Protein AF-F4X8A2-F1 (afdb_monomer_lite)

Radius of gyration: 19.3 Å; chains: 1; bounding box: 40×14×58 Å

Sequence (85 aa):
MAGAVWAEDEIGRKWDRCFTDAILKFGGGVILGGVFSLFFFKRKKWPIIAGGSFGLGMAYSNCEEDINASIRQQKSRICKTEENK

Structure (mmCIF, N/CA/C/O backbone):
data_AF-F4X8A2-F1
#
_entry.id   AF-F4X8A2-F1
#
loop_
_atom_site.group_PDB
_atom_site.id
_atom_site.type_symbol
_atom_site.label_atom_id
_atom_site.label_alt_id
_atom_site.label_comp_id
_atom_site.label_asym_id
_atom_site.label_entity_id
_atom_site.label_seq_id
_atom_site.pdbx_PDB_ins_code
_atom_site.Cartn_x
_atom_site.Cartn_y
_atom_site.Cartn_z
_atom_site.occupancy
_atom_site.B_iso_or_equiv
_atom_site.auth_seq_id
_atom_site.auth_comp_id
_atom_site.auth_asym_id
_atom_site.auth_atom_id
_atom_site.pdbx_PDB_model_num
ATOM 1 N N . MET A 1 1 ? 2.261 4.240 -36.225 1.00 36.78 1 MET A N 1
ATOM 2 C CA . MET A 1 1 ? 3.020 5.365 -35.644 1.00 36.78 1 MET A CA 1
ATOM 3 C C . MET A 1 1 ? 3.362 4.981 -34.215 1.00 36.78 1 MET A C 1
ATOM 5 O O . MET A 1 1 ? 2.487 5.035 -33.363 1.00 36.78 1 MET A O 1
ATOM 9 N N . ALA A 1 2 ? 4.570 4.470 -33.971 1.00 42.81 2 ALA A N 1
ATOM 10 C CA . ALA A 1 2 ? 5.045 4.251 -32.609 1.00 42.81 2 ALA A CA 1
ATOM 11 C C . ALA A 1 2 ? 5.397 5.634 -32.049 1.00 42.81 2 ALA A C 1
ATOM 13 O O . ALA A 1 2 ? 6.427 6.199 -32.412 1.00 42.81 2 ALA A O 1
ATOM 14 N N . GLY A 1 3 ? 4.479 6.231 -31.285 1.00 46.44 3 GLY A N 1
ATOM 15 C CA . GLY A 1 3 ? 4.783 7.445 -30.531 1.00 46.44 3 GLY A CA 1
ATOM 16 C C . GLY A 1 3 ? 5.985 7.168 -29.634 1.00 46.44 3 GLY A C 1
ATOM 17 O O . GLY A 1 3 ? 6.113 6.058 -29.119 1.00 46.44 3 GLY A O 1
ATOM 18 N N . ALA A 1 4 ? 6.889 8.135 -29.506 1.00 52.41 4 ALA A N 1
ATOM 19 C CA . ALA A 1 4 ? 8.032 8.026 -28.612 1.00 52.41 4 ALA A CA 1
ATOM 20 C C . ALA A 1 4 ? 7.530 7.666 -27.203 1.00 52.41 4 ALA A C 1
ATOM 22 O O . ALA A 1 4 ? 6.914 8.489 -26.531 1.00 52.41 4 ALA A O 1
ATOM 23 N N . VAL A 1 5 ? 7.737 6.416 -26.782 1.00 58.16 5 VAL A N 1
ATOM 24 C CA . VAL A 1 5 ? 7.554 6.012 -25.388 1.00 58.16 5 VAL A CA 1
ATOM 25 C C . VAL A 1 5 ? 8.789 6.521 -24.667 1.00 58.16 5 VAL A C 1
ATOM 27 O O . VAL A 1 5 ? 9.870 5.944 -24.762 1.00 58.16 5 VAL A O 1
ATOM 30 N N . TRP A 1 6 ? 8.643 7.671 -24.022 1.00 62.19 6 TRP A N 1
ATOM 31 C CA . TRP A 1 6 ? 9.667 8.225 -23.152 1.00 62.19 6 TRP A CA 1
ATOM 32 C C . TRP A 1 6 ? 9.832 7.292 -21.948 1.00 62.19 6 TRP A C 1
ATOM 34 O O . TRP A 1 6 ? 8.849 6.725 -21.469 1.00 62.19 6 TRP A O 1
ATOM 44 N N . ALA A 1 7 ? 11.060 7.120 -21.452 1.00 63.94 7 ALA A N 1
ATOM 45 C CA . ALA A 1 7 ? 11.339 6.246 -20.305 1.00 63.94 7 ALA A CA 1
ATOM 46 C C . ALA A 1 7 ? 10.449 6.573 -19.082 1.00 63.94 7 ALA A C 1
ATOM 48 O O . ALA A 1 7 ? 10.035 5.677 -18.351 1.00 63.94 7 ALA A O 1
ATOM 49 N N . GLU A 1 8 ? 10.083 7.847 -18.936 1.00 64.50 8 GLU A N 1
ATOM 50 C CA . GLU A 1 8 ? 9.155 8.404 -17.945 1.00 64.50 8 GLU A CA 1
ATOM 51 C C . GLU A 1 8 ? 7.773 7.714 -17.964 1.00 64.50 8 GLU A C 1
ATOM 53 O O . GLU A 1 8 ? 7.202 7.418 -16.917 1.00 64.50 8 GLU A O 1
ATOM 58 N N . ASP A 1 9 ? 7.245 7.413 -19.155 1.00 67.38 9 ASP A N 1
ATOM 59 C CA . ASP A 1 9 ? 5.898 6.864 -19.370 1.00 67.38 9 ASP A CA 1
ATOM 60 C C . ASP A 1 9 ? 5.830 5.372 -18.994 1.00 67.38 9 ASP A C 1
ATOM 62 O O . ASP A 1 9 ? 4.836 4.868 -18.464 1.00 67.38 9 ASP A O 1
ATOM 66 N N . GLU A 1 10 ? 6.938 4.654 -19.204 1.00 65.62 10 GLU A N 1
ATOM 67 C CA . GLU A 1 10 ? 7.094 3.261 -18.782 1.00 65.62 10 GLU A CA 1
ATOM 68 C C . GLU A 1 10 ? 7.261 3.137 -17.259 1.00 65.62 10 GLU A C 1
ATOM 70 O O . GLU A 1 10 ? 6.737 2.204 -16.644 1.00 65.62 10 GLU A O 1
ATOM 75 N N .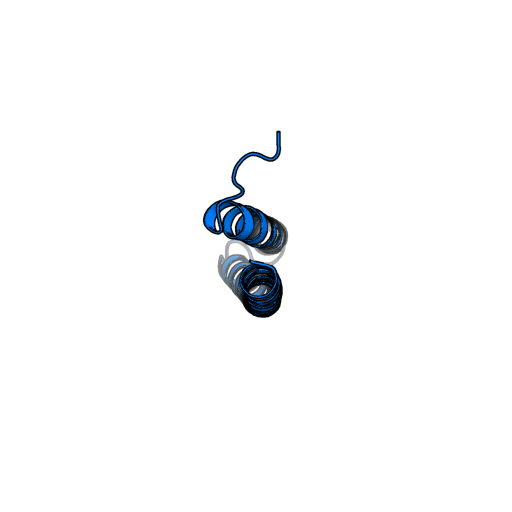 ILE A 1 11 ? 7.958 4.099 -16.645 1.00 67.75 11 ILE A N 1
ATOM 76 C CA . ILE A 1 11 ? 8.121 4.200 -15.190 1.00 67.75 11 ILE A CA 1
ATOM 77 C C . ILE A 1 11 ? 6.789 4.591 -14.535 1.00 67.75 11 ILE A C 1
ATOM 79 O O . ILE A 1 11 ? 6.389 3.968 -13.550 1.00 67.75 11 ILE A O 1
ATOM 83 N N . GLY A 1 12 ? 6.060 5.547 -15.118 1.00 72.00 12 GLY A N 1
ATOM 84 C CA . GLY A 1 12 ? 4.773 6.025 -14.612 1.00 72.00 12 GLY A CA 1
ATOM 85 C C . GLY A 1 12 ? 3.718 4.923 -14.540 1.00 72.00 12 GLY A C 1
ATOM 86 O O . GLY A 1 12 ? 3.093 4.730 -13.500 1.00 72.00 12 GLY A O 1
ATOM 87 N N . ARG A 1 13 ? 3.585 4.110 -15.595 1.00 71.44 13 ARG A N 1
ATOM 88 C CA . ARG A 1 13 ? 2.611 3.001 -15.640 1.00 71.44 13 ARG A CA 1
ATOM 89 C C . ARG A 1 13 ? 2.864 1.921 -14.579 1.00 71.44 13 ARG A C 1
ATOM 91 O O . ARG A 1 13 ? 1.941 1.222 -14.166 1.00 71.44 13 ARG A O 1
ATOM 98 N N . LYS A 1 14 ? 4.120 1.757 -14.156 1.00 68.62 14 LYS A N 1
ATOM 99 C CA . LYS A 1 14 ? 4.533 0.789 -13.127 1.00 68.62 14 LYS A CA 1
ATOM 100 C C . LYS A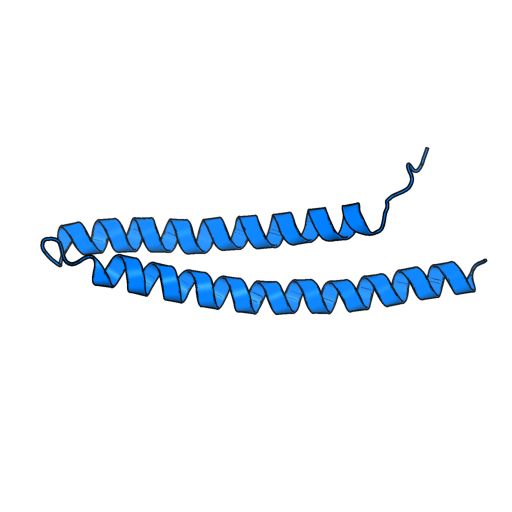 1 14 ? 4.332 1.345 -11.723 1.00 68.62 14 LYS A C 1
ATOM 102 O O . LYS A 1 14 ? 3.804 0.644 -10.862 1.00 68.62 14 LYS A O 1
ATOM 107 N N . TRP A 1 15 ? 4.667 2.618 -11.526 1.00 77.44 15 TRP A N 1
ATOM 108 C CA . TRP A 1 15 ? 4.343 3.341 -10.300 1.00 77.44 15 TRP A CA 1
ATOM 109 C C . TRP A 1 15 ? 2.839 3.330 -10.025 1.00 77.44 15 TRP A C 1
ATOM 111 O O . TRP A 1 15 ? 2.433 3.039 -8.905 1.00 77.44 15 TRP A O 1
ATOM 121 N N . ASP A 1 16 ? 2.019 3.530 -11.057 1.00 79.19 16 ASP A N 1
ATOM 122 C CA . ASP A 1 16 ? 0.557 3.504 -10.957 1.00 79.19 16 ASP A CA 1
ATOM 123 C C . ASP A 1 16 ? 0.021 2.146 -10.466 1.00 79.19 16 ASP A C 1
ATOM 125 O O . ASP A 1 16 ? -0.843 2.078 -9.588 1.00 79.19 16 ASP A O 1
ATOM 129 N N . ARG A 1 17 ? 0.612 1.039 -10.941 1.00 77.75 17 ARG A N 1
ATOM 130 C CA . ARG A 1 17 ? 0.270 -0.320 -10.488 1.00 77.75 17 ARG A CA 1
ATOM 131 C C . ARG A 1 17 ? 0.639 -0.549 -9.021 1.00 77.75 17 ARG A C 1
ATOM 133 O O . ARG A 1 17 ? -0.176 -1.082 -8.272 1.00 77.75 17 ARG A O 1
ATOM 140 N N . CYS A 1 18 ? 1.824 -0.106 -8.610 1.00 79.38 18 CYS A N 1
ATOM 141 C CA . CYS A 1 18 ? 2.260 -0.123 -7.213 1.00 79.38 18 CYS A CA 1
ATOM 142 C C . CYS A 1 18 ? 1.328 0.676 -6.302 1.00 79.38 18 CYS A C 1
ATOM 144 O O . CYS A 1 18 ? 0.910 0.204 -5.246 1.00 79.38 18 CYS A O 1
ATOM 146 N N . PHE A 1 19 ? 1.006 1.898 -6.721 1.00 81.00 19 PHE A N 1
ATOM 147 C CA . PHE A 1 19 ? 0.190 2.822 -5.951 1.00 81.00 19 PHE A CA 1
ATOM 148 C C . PHE A 1 19 ? -1.233 2.288 -5.797 1.00 81.00 19 PHE A C 1
ATOM 150 O O . PHE A 1 19 ? -1.795 2.327 -4.706 1.00 81.00 19 PHE A O 1
ATOM 157 N N . THR A 1 20 ? -1.782 1.703 -6.862 1.00 84.94 20 THR A N 1
ATOM 158 C CA . THR A 1 20 ? -3.092 1.048 -6.838 1.00 84.94 20 THR A CA 1
ATOM 159 C C . THR A 1 20 ? -3.114 -0.123 -5.857 1.00 84.94 20 THR A C 1
ATOM 161 O O . THR A 1 20 ? -4.015 -0.210 -5.024 1.00 84.94 20 THR A O 1
ATOM 164 N N . ASP A 1 21 ? -2.113 -1.003 -5.901 1.00 82.06 21 ASP A N 1
ATOM 165 C CA . ASP A 1 21 ? -2.045 -2.163 -5.007 1.00 82.06 21 ASP A CA 1
ATOM 166 C C . ASP A 1 21 ? -1.844 -1.742 -3.537 1.00 82.06 21 ASP A C 1
ATOM 168 O O . ASP A 1 21 ? -2.486 -2.277 -2.627 1.00 82.06 21 ASP A O 1
ATOM 172 N N . ALA A 1 22 ? -1.040 -0.698 -3.309 1.00 82.12 22 ALA A N 1
ATOM 173 C CA . ALA A 1 22 ? -0.845 -0.092 -1.998 1.00 82.12 22 ALA A CA 1
ATOM 174 C C . ALA A 1 22 ? -2.128 0.543 -1.453 1.00 82.12 22 ALA A C 1
ATOM 176 O O . ALA A 1 22 ? -2.475 0.307 -0.297 1.00 82.12 22 ALA A O 1
ATOM 177 N N . ILE A 1 23 ? -2.867 1.291 -2.276 1.00 84.75 23 ILE A N 1
ATOM 178 C CA . ILE A 1 23 ? -4.161 1.872 -1.899 1.00 84.75 23 ILE A CA 1
ATOM 179 C C . ILE A 1 23 ? -5.171 0.773 -1.575 1.00 84.75 23 ILE A C 1
ATOM 181 O O . ILE A 1 23 ? -5.916 0.913 -0.609 1.00 84.75 23 ILE A O 1
ATOM 185 N N . LEU A 1 24 ? -5.199 -0.327 -2.329 1.00 85.38 24 LEU A N 1
ATOM 186 C CA . LEU A 1 24 ? -6.124 -1.431 -2.071 1.00 85.38 24 LEU A CA 1
ATOM 187 C C . LEU A 1 24 ? -5.787 -2.167 -0.769 1.00 85.38 24 LEU A C 1
ATOM 189 O O . LEU A 1 24 ? -6.681 -2.406 0.046 1.00 85.38 24 LEU A O 1
ATOM 193 N N . LYS A 1 25 ? -4.508 -2.475 -0.523 1.00 79.31 25 LYS A N 1
ATOM 194 C CA . LYS A 1 25 ? -4.058 -3.126 0.721 1.00 79.31 25 LYS A CA 1
ATOM 195 C C . LYS A 1 25 ? -4.227 -2.221 1.939 1.00 79.31 25 LYS A C 1
ATOM 197 O O . LYS A 1 25 ? -4.732 -2.660 2.973 1.00 79.31 25 LYS A O 1
ATOM 202 N N . PHE A 1 26 ? -3.854 -0.951 1.813 1.00 83.12 26 PHE A N 1
ATOM 203 C CA . PHE A 1 26 ? -4.006 0.035 2.876 1.00 83.12 26 PHE A CA 1
ATOM 204 C C . PHE A 1 26 ? -5.477 0.359 3.137 1.00 83.12 26 PHE A C 1
ATOM 206 O O . PHE A 1 26 ? -5.928 0.296 4.275 1.00 83.12 26 PHE A O 1
ATOM 213 N N . GLY A 1 27 ? -6.247 0.640 2.088 1.00 84.31 27 GLY A N 1
ATOM 214 C CA . GLY A 1 27 ? -7.676 0.926 2.162 1.00 84.31 27 GLY A CA 1
ATOM 215 C C . GLY A 1 27 ? -8.463 -0.241 2.750 1.00 84.31 27 GLY A C 1
ATOM 216 O O . GLY A 1 27 ? -9.258 -0.039 3.665 1.00 84.31 27 GLY A O 1
ATOM 217 N N . GLY A 1 28 ? -8.177 -1.472 2.316 1.00 86.38 28 GLY A N 1
ATOM 218 C CA . GLY A 1 28 ? -8.758 -2.683 2.895 1.00 86.38 28 GLY A CA 1
ATOM 219 C C . GLY A 1 28 ? -8.431 -2.835 4.384 1.00 86.38 28 GLY A C 1
ATOM 220 O O . GLY A 1 28 ? -9.336 -3.042 5.192 1.00 86.38 28 GLY A O 1
ATOM 221 N N . GLY A 1 29 ? -7.161 -2.655 4.766 1.00 80.50 29 GLY A N 1
ATOM 222 C CA . GLY A 1 29 ? -6.714 -2.706 6.163 1.00 80.50 29 GLY A CA 1
ATOM 223 C C . GLY A 1 29 ? -7.309 -1.602 7.045 1.00 80.50 29 GLY A C 1
ATOM 224 O O . GLY A 1 29 ? -7.659 -1.857 8.196 1.00 80.50 29 GLY A O 1
ATOM 225 N N . VAL A 1 30 ? -7.494 -0.394 6.508 1.00 83.62 30 VAL A N 1
ATOM 226 C CA . VAL A 1 30 ? -8.115 0.740 7.209 1.00 83.62 30 VAL A CA 1
ATOM 227 C C . VAL A 1 30 ? -9.618 0.536 7.383 1.00 83.62 30 VAL A C 1
ATOM 229 O O . VAL A 1 30 ? -10.138 0.824 8.460 1.00 83.62 30 VAL A O 1
ATOM 232 N N . ILE A 1 31 ? -10.321 0.008 6.377 1.00 87.44 31 ILE A N 1
ATOM 233 C CA . ILE A 1 31 ? -11.758 -0.291 6.473 1.00 87.44 31 ILE A CA 1
ATOM 234 C C . ILE A 1 31 ? -11.994 -1.416 7.486 1.00 87.44 31 ILE A C 1
ATOM 236 O O . ILE A 1 31 ? -12.771 -1.235 8.425 1.00 87.44 31 ILE A O 1
ATOM 240 N N . LEU A 1 32 ? -11.282 -2.541 7.357 1.00 85.00 32 LEU A N 1
ATOM 241 C CA . LEU A 1 32 ? -11.364 -3.654 8.310 1.00 85.00 32 LEU A CA 1
ATOM 242 C C . LEU A 1 32 ? -10.958 -3.215 9.718 1.00 85.00 32 LEU A C 1
ATOM 244 O O . LEU A 1 32 ? -11.695 -3.458 10.672 1.00 85.00 32 LEU A O 1
ATOM 248 N N . GLY A 1 33 ? -9.833 -2.512 9.851 1.00 80.00 33 GLY A N 1
ATOM 249 C CA . GLY A 1 33 ? -9.365 -1.966 11.122 1.00 80.00 33 GLY A CA 1
ATOM 250 C C . GLY A 1 33 ? -10.348 -0.962 11.725 1.00 80.00 33 GLY A C 1
ATOM 251 O O . GLY A 1 33 ? -10.504 -0.921 12.943 1.00 80.00 33 GLY A O 1
ATOM 252 N N . GLY A 1 34 ? -11.049 -0.187 10.895 1.00 84.19 34 GLY A N 1
ATOM 253 C CA . GLY A 1 34 ? -12.082 0.765 11.299 1.00 84.19 34 GLY A CA 1
ATOM 254 C C . GLY A 1 34 ? -13.325 0.08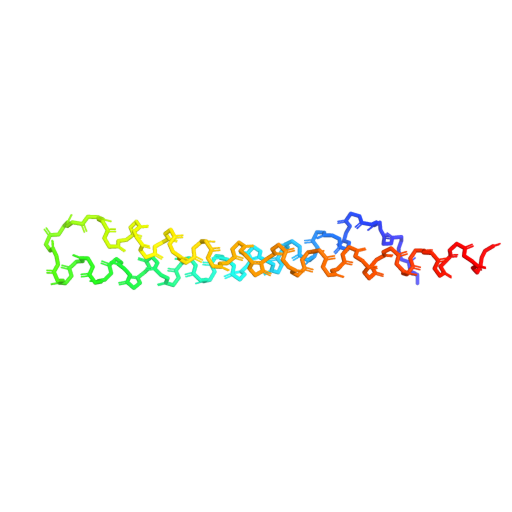0 11.856 1.00 84.19 34 GLY A C 1
ATOM 255 O O . GLY A 1 34 ? -13.768 0.413 12.957 1.00 84.19 34 GLY A O 1
ATOM 256 N N . VAL A 1 35 ? -13.842 -0.926 11.146 1.00 84.38 35 VAL A N 1
ATOM 257 C CA . VAL A 1 35 ? -14.975 -1.743 11.611 1.00 84.38 35 VAL A CA 1
ATOM 258 C C . VAL A 1 35 ? -14.599 -2.481 12.897 1.00 84.38 35 VAL A C 1
ATOM 260 O O . VAL A 1 35 ? -15.346 -2.442 13.875 1.00 84.38 35 VAL A O 1
ATOM 263 N N . PHE A 1 36 ? -13.403 -3.070 12.950 1.00 80.31 36 PHE A N 1
ATOM 264 C CA . PHE A 1 36 ? -12.912 -3.777 14.133 1.00 80.31 36 PHE A CA 1
ATOM 265 C C . PHE A 1 36 ? -12.692 -2.834 15.331 1.00 80.31 36 PHE A C 1
ATOM 267 O O . PHE A 1 36 ? -13.046 -3.163 16.464 1.00 80.31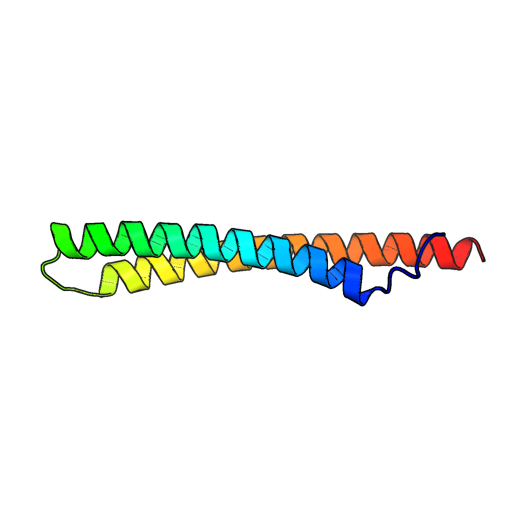 36 PHE A O 1
ATOM 274 N N . SER A 1 37 ? -12.177 -1.623 15.092 1.00 79.62 37 SER A N 1
ATOM 275 C CA . SER A 1 37 ? -12.013 -0.567 16.103 1.00 79.62 37 SER A CA 1
ATOM 276 C C . SER A 1 37 ? -13.350 -0.130 16.710 1.00 79.62 37 SER A C 1
ATOM 278 O O . SER A 1 37 ? -13.451 0.058 17.928 1.00 79.62 37 SER A O 1
ATOM 280 N N . LEU A 1 38 ? -14.384 0.002 15.872 1.00 78.31 38 LEU A N 1
ATOM 281 C CA . LEU A 1 38 ? -15.736 0.362 16.295 1.00 78.31 38 LEU A CA 1
ATOM 282 C C . LEU A 1 38 ? -16.405 -0.755 17.103 1.00 78.31 38 LEU A C 1
ATOM 284 O O . LEU A 1 38 ? -17.033 -0.458 18.119 1.00 78.31 38 LEU A O 1
ATOM 288 N N . PHE A 1 39 ? -16.248 -2.014 16.683 1.00 77.75 39 PHE A N 1
ATOM 289 C CA . PHE A 1 39 ? -16.970 -3.145 17.269 1.00 77.75 39 PHE A CA 1
ATOM 290 C C . PHE A 1 39 ? -16.325 -3.683 18.556 1.00 77.75 39 PHE A C 1
ATOM 292 O O . PHE A 1 39 ? -17.024 -3.916 19.538 1.00 77.75 39 PHE A O 1
ATOM 299 N N . PHE A 1 40 ? -14.996 -3.839 18.588 1.00 70.38 40 PHE A N 1
ATOM 300 C CA . PHE A 1 40 ? -14.296 -4.476 19.715 1.00 70.38 40 PHE A CA 1
ATOM 301 C C . PHE A 1 40 ? -13.698 -3.493 20.729 1.00 70.38 40 PHE A C 1
ATOM 303 O O . PHE A 1 40 ? -13.543 -3.839 21.896 1.00 70.38 40 PHE A O 1
ATOM 310 N N . PHE A 1 41 ? -13.351 -2.269 20.318 1.00 64.38 41 PHE A N 1
ATOM 311 C CA . PHE A 1 41 ? -12.439 -1.423 21.102 1.00 64.38 41 PHE A CA 1
ATOM 312 C C . PHE A 1 41 ? -13.002 -0.070 21.548 1.00 64.38 41 PHE A C 1
ATOM 314 O O . PHE A 1 41 ? -12.232 0.759 22.043 1.00 64.38 41 PHE A O 1
ATOM 321 N N . LYS A 1 42 ? -14.318 0.172 21.403 1.00 63.53 42 LYS A N 1
ATOM 322 C CA . LYS A 1 42 ? -15.012 1.370 21.929 1.00 63.53 42 LYS A CA 1
ATOM 323 C C . LYS A 1 42 ? -14.173 2.658 21.761 1.00 63.53 42 LYS A C 1
ATOM 325 O O . LYS A 1 42 ? -13.912 3.366 22.729 1.00 63.53 42 LYS A O 1
ATOM 330 N N . ARG A 1 43 ? -13.763 2.972 20.521 1.00 65.69 43 ARG A N 1
ATOM 331 C CA . ARG A 1 43 ? -13.040 4.201 20.093 1.00 65.69 43 ARG A CA 1
ATOM 332 C C . ARG A 1 43 ? -11.505 4.240 20.186 1.00 65.69 43 ARG A C 1
ATOM 334 O O . ARG A 1 43 ? -10.928 5.302 19.938 1.00 65.69 43 ARG A O 1
ATOM 341 N N . LYS A 1 44 ? -10.791 3.150 20.479 1.00 68.69 44 LYS A N 1
ATOM 342 C CA . LYS A 1 44 ? -9.316 3.180 20.356 1.00 68.69 44 LYS A CA 1
ATOM 343 C C . LYS A 1 44 ? -8.914 3.177 18.873 1.00 68.69 44 LYS A C 1
ATOM 345 O O . LYS A 1 44 ? -9.191 2.218 18.164 1.00 68.69 44 LYS A O 1
ATOM 350 N N . LYS A 1 45 ? -8.232 4.237 18.417 1.00 69.69 45 LYS A N 1
ATOM 351 C CA . LYS A 1 45 ? -7.743 4.415 17.026 1.00 69.69 45 LYS A CA 1
ATOM 352 C C . LYS A 1 45 ? -6.495 3.581 16.682 1.00 69.69 45 LYS A C 1
ATOM 354 O O . LYS A 1 45 ? -6.141 3.457 15.516 1.00 69.69 45 LYS A O 1
ATOM 359 N N . TRP A 1 46 ? -5.848 2.990 17.687 1.00 75.31 46 TRP A N 1
ATOM 360 C CA . TRP A 1 46 ? -4.652 2.149 17.543 1.00 75.31 46 TRP A CA 1
ATOM 361 C C . TRP A 1 46 ? -4.768 0.981 16.540 1.00 75.31 46 TRP A C 1
ATOM 363 O O . TRP A 1 46 ? -3.853 0.850 15.739 1.00 75.31 46 TRP A O 1
ATOM 373 N N . PRO A 1 47 ? -5.847 0.172 16.492 1.00 75.88 47 PRO A N 1
ATOM 374 C CA . PRO A 1 47 ? -5.997 -0.897 15.495 1.00 75.88 47 PRO A CA 1
ATOM 375 C C . PRO A 1 47 ? -6.062 -0.400 14.045 1.00 75.88 47 PRO A C 1
ATOM 377 O O . PRO A 1 47 ? -5.597 -1.094 13.149 1.00 75.88 47 PRO A O 1
ATOM 380 N N . ILE A 1 48 ? -6.579 0.808 13.804 1.00 76.56 48 ILE A N 1
ATOM 381 C CA . ILE A 1 48 ? -6.601 1.410 12.462 1.00 76.56 48 ILE A CA 1
ATOM 382 C C . ILE A 1 48 ? -5.187 1.831 12.062 1.00 76.56 48 ILE A C 1
ATOM 384 O O . ILE A 1 48 ? -4.756 1.570 10.946 1.00 76.56 48 ILE A O 1
ATOM 388 N N . ILE A 1 49 ? -4.455 2.456 12.989 1.00 79.81 49 ILE A N 1
ATOM 389 C CA . ILE A 1 49 ? -3.076 2.897 12.754 1.00 79.81 49 ILE A CA 1
ATOM 390 C C . ILE A 1 49 ? -2.159 1.687 12.570 1.00 79.81 49 ILE A C 1
ATOM 392 O O . ILE A 1 49 ? -1.370 1.690 11.639 1.00 79.81 49 ILE A O 1
ATOM 396 N N . ALA A 1 50 ? -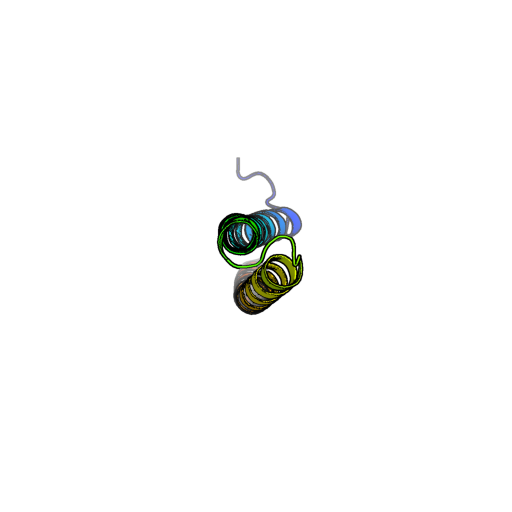2.292 0.651 13.402 1.00 80.25 50 ALA A N 1
ATOM 397 C CA . ALA A 1 50 ? -1.498 -0.573 13.317 1.00 80.25 50 ALA A CA 1
ATOM 398 C C . ALA A 1 50 ? -1.832 -1.404 12.068 1.00 80.25 50 ALA A C 1
ATOM 400 O O . ALA A 1 50 ? -0.927 -1.866 11.382 1.00 80.25 50 ALA A O 1
ATOM 401 N N . GLY A 1 51 ? -3.118 -1.568 11.736 1.00 77.25 51 GLY A N 1
ATOM 402 C CA . GLY A 1 51 ? -3.540 -2.266 10.518 1.00 77.25 51 GLY A CA 1
ATOM 403 C C . GLY A 1 51 ? -3.154 -1.503 9.249 1.00 77.25 51 GLY A C 1
ATOM 404 O O . GLY A 1 51 ? -2.666 -2.098 8.290 1.00 77.25 51 GLY A O 1
ATOM 405 N N . GLY A 1 52 ? -3.301 -0.177 9.272 1.00 81.44 52 GLY A N 1
ATOM 406 C CA . GLY A 1 52 ? -2.866 0.707 8.199 1.00 81.44 52 GLY A CA 1
ATOM 407 C C . GLY A 1 52 ? -1.350 0.683 8.016 1.00 81.44 52 GLY A C 1
ATOM 408 O O . GLY A 1 52 ? -0.885 0.421 6.916 1.00 81.44 52 GLY A O 1
ATOM 409 N N . SER A 1 53 ? -0.560 0.906 9.070 1.00 79.88 53 SER A N 1
ATOM 410 C CA . SER A 1 53 ? 0.906 0.952 8.966 1.00 79.88 53 SER A CA 1
ATOM 411 C C . SER A 1 53 ? 1.510 -0.391 8.559 1.00 79.88 53 SER A C 1
ATOM 413 O O . SER A 1 53 ? 2.417 -0.416 7.731 1.00 79.88 53 SER A O 1
ATOM 415 N N . PHE A 1 54 ? 0.976 -1.507 9.064 1.00 80.62 54 PHE A N 1
ATOM 416 C CA . PHE A 1 54 ? 1.400 -2.846 8.653 1.00 80.62 54 PHE A CA 1
ATOM 417 C C . PHE A 1 54 ? 1.064 -3.126 7.180 1.00 80.62 54 PHE A C 1
ATOM 419 O O . PHE A 1 54 ? 1.911 -3.613 6.430 1.00 80.62 54 PHE A O 1
ATOM 426 N N . GLY A 1 55 ? -0.144 -2.760 6.736 1.00 76.88 55 GLY A N 1
ATOM 427 C CA . GLY A 1 55 ? -0.552 -2.889 5.336 1.00 76.88 55 GLY A CA 1
ATOM 428 C C . GLY A 1 55 ? 0.278 -2.021 4.386 1.00 76.88 55 GLY A C 1
ATOM 429 O O . GLY A 1 55 ? 0.668 -2.486 3.316 1.00 76.88 55 GLY A O 1
ATOM 430 N N . LEU A 1 56 ? 0.603 -0.790 4.797 1.00 80.19 56 LEU A N 1
ATOM 431 C CA . LEU A 1 56 ? 1.431 0.143 4.026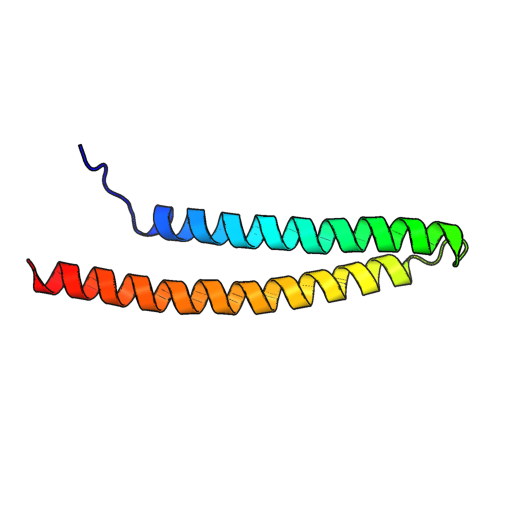 1.00 80.19 56 LEU A CA 1
ATOM 432 C C . LEU A 1 56 ? 2.888 -0.340 3.950 1.00 80.19 56 LEU A C 1
ATOM 434 O O . LEU A 1 56 ? 3.485 -0.300 2.879 1.00 80.19 56 LEU A O 1
ATOM 438 N N . GLY A 1 57 ? 3.431 -0.875 5.049 1.00 80.31 57 GLY A N 1
ATOM 439 C CA . GLY A 1 57 ? 4.773 -1.459 5.086 1.00 80.31 57 GLY A CA 1
ATOM 440 C C . GLY A 1 57 ? 4.925 -2.644 4.132 1.00 80.31 57 GLY A C 1
ATOM 441 O O . GLY A 1 57 ? 5.836 -2.654 3.311 1.00 80.31 57 GLY A O 1
ATOM 442 N N . MET A 1 58 ? 3.991 -3.603 4.164 1.00 79.00 58 MET A N 1
ATOM 443 C CA . MET A 1 58 ? 4.029 -4.740 3.235 1.00 79.00 58 MET A CA 1
ATOM 444 C C . MET A 1 58 ? 3.824 -4.317 1.777 1.00 79.00 58 MET A C 1
ATOM 446 O O . MET A 1 58 ? 4.453 -4.876 0.881 1.00 79.00 58 MET A O 1
ATOM 450 N N . ALA A 1 59 ? 2.951 -3.344 1.508 1.00 77.56 59 ALA A N 1
ATOM 451 C CA . ALA A 1 59 ? 2.778 -2.825 0.155 1.00 77.56 59 ALA A CA 1
ATOM 452 C C . ALA A 1 59 ? 4.053 -2.137 -0.362 1.00 77.56 59 ALA A C 1
ATOM 454 O O . ALA A 1 59 ? 4.423 -2.338 -1.516 1.00 77.56 59 ALA A O 1
ATOM 455 N N . TYR A 1 60 ? 4.756 -1.394 0.500 1.00 77.25 60 TYR A N 1
ATOM 456 C CA . TYR A 1 60 ? 6.014 -0.733 0.158 1.00 77.25 60 TYR A CA 1
ATOM 457 C C . TYR A 1 60 ? 7.116 -1.741 -0.198 1.00 77.25 60 TYR A C 1
ATOM 459 O O . TYR A 1 60 ? 7.746 -1.599 -1.241 1.00 77.25 60 TYR A O 1
ATOM 467 N N . SER A 1 61 ? 7.297 -2.802 0.597 1.00 81.75 61 SER A N 1
ATOM 468 C CA . SER A 1 61 ? 8.309 -3.835 0.320 1.00 81.75 61 SER A CA 1
ATOM 469 C C . SER A 1 61 ? 8.069 -4.550 -1.012 1.00 81.75 61 SER A C 1
ATOM 471 O O . SER A 1 61 ? 8.998 -4.745 -1.789 1.00 81.75 61 SER A O 1
ATOM 473 N N . ASN A 1 62 ? 6.810 -4.890 -1.307 1.00 74.69 62 ASN A N 1
ATOM 474 C CA . ASN A 1 62 ? 6.442 -5.500 -2.588 1.00 74.69 62 ASN A CA 1
ATOM 475 C C . ASN A 1 62 ? 6.647 -4.533 -3.765 1.00 74.69 62 ASN A C 1
ATOM 477 O O . ASN A 1 62 ? 6.983 -4.953 -4.869 1.00 74.69 62 ASN A O 1
ATOM 481 N N . CYS A 1 63 ? 6.452 -3.235 -3.529 1.00 76.19 63 CYS A N 1
ATOM 482 C CA . CYS A 1 63 ? 6.617 -2.213 -4.548 1.00 76.19 63 CYS A CA 1
ATOM 483 C C . CYS A 1 63 ? 8.087 -1.943 -4.890 1.00 76.19 63 CYS A C 1
ATOM 485 O O . CYS A 1 63 ? 8.445 -1.823 -6.061 1.00 76.19 63 CYS A O 1
ATOM 487 N N . GLU A 1 64 ? 8.949 -1.880 -3.875 1.00 78.38 64 GLU A N 1
ATOM 488 C CA . GLU A 1 64 ? 10.389 -1.691 -4.051 1.00 78.38 64 GLU A CA 1
ATOM 489 C C . GLU A 1 64 ? 10.997 -2.808 -4.913 1.00 78.38 64 GLU A C 1
ATOM 491 O O . GLU A 1 64 ? 11.781 -2.539 -5.827 1.00 78.38 64 GLU A O 1
ATOM 496 N N . GLU A 1 65 ? 10.573 -4.053 -4.684 1.00 78.88 65 GLU A N 1
ATOM 497 C CA . GLU A 1 65 ? 11.034 -5.210 -5.450 1.00 78.88 65 GLU A CA 1
ATOM 498 C C . GLU A 1 65 ? 10.570 -5.165 -6.916 1.00 78.88 65 GLU A C 1
ATOM 500 O O . GLU A 1 65 ? 11.390 -5.341 -7.824 1.00 78.88 65 GLU A O 1
ATOM 505 N N . ASP A 1 66 ? 9.293 -4.856 -7.172 1.00 73.81 66 ASP A N 1
ATOM 506 C CA . ASP A 1 66 ? 8.740 -4.780 -8.534 1.00 73.81 66 ASP A CA 1
ATOM 507 C C . ASP A 1 66 ? 9.367 -3.634 -9.347 1.00 73.81 66 ASP A C 1
ATOM 509 O O . ASP A 1 66 ? 9.715 -3.799 -10.525 1.00 73.81 66 ASP A O 1
ATOM 513 N N . ILE A 1 67 ? 9.610 -2.487 -8.701 1.00 72.19 67 ILE A N 1
ATOM 514 C CA . ILE A 1 67 ? 10.300 -1.342 -9.304 1.00 72.19 67 ILE A CA 1
ATOM 515 C C . ILE A 1 67 ? 11.753 -1.707 -9.629 1.00 72.19 67 ILE A C 1
ATOM 517 O O . ILE A 1 67 ? 12.202 -1.483 -10.756 1.00 72.19 67 ILE A O 1
ATOM 521 N N . ASN A 1 68 ? 12.491 -2.307 -8.693 1.00 73.38 68 ASN A N 1
ATOM 522 C CA . ASN A 1 68 ? 13.898 -2.650 -8.898 1.00 73.38 68 ASN A CA 1
ATOM 523 C C . ASN A 1 68 ? 14.087 -3.743 -9.970 1.00 73.38 68 ASN A C 1
ATOM 525 O O . ASN A 1 68 ? 14.957 -3.634 -10.843 1.00 73.38 68 ASN A O 1
ATOM 529 N N . ALA A 1 69 ? 13.225 -4.766 -9.978 1.00 72.69 69 ALA A N 1
ATOM 530 C CA . ALA A 1 69 ? 13.196 -5.788 -11.026 1.00 72.69 69 ALA A CA 1
ATOM 531 C C . ALA A 1 69 ? 12.913 -5.176 -12.409 1.00 72.69 69 ALA A C 1
ATOM 533 O O . ALA A 1 69 ? 13.528 -5.542 -13.418 1.00 72.69 69 ALA A O 1
ATOM 534 N N . SER A 1 70 ? 12.022 -4.188 -12.447 1.00 65.12 70 SER A N 1
ATOM 535 C CA . SER A 1 70 ? 11.643 -3.476 -13.663 1.00 65.12 70 SER A CA 1
ATOM 536 C C . SER A 1 70 ? 12.740 -2.556 -14.200 1.00 65.12 70 SER A C 1
ATOM 538 O O . SER A 1 70 ? 12.970 -2.541 -15.410 1.00 65.12 70 SER A O 1
ATOM 540 N N . ILE A 1 71 ? 13.456 -1.829 -13.334 1.00 67.75 71 ILE A N 1
ATOM 541 C CA . ILE A 1 71 ? 14.598 -0.984 -13.728 1.00 67.75 71 ILE A CA 1
ATOM 542 C C . ILE A 1 71 ? 15.683 -1.839 -14.394 1.00 67.75 71 ILE A C 1
ATOM 544 O O . ILE A 1 71 ? 16.240 -1.465 -15.429 1.00 67.75 71 ILE A O 1
ATOM 548 N N . ARG A 1 72 ? 15.942 -3.037 -13.856 1.00 66.00 72 ARG A N 1
ATOM 549 C CA . ARG A 1 72 ? 16.907 -3.982 -14.435 1.00 66.00 72 ARG A CA 1
ATOM 550 C C . ARG A 1 72 ? 16.478 -4.484 -15.822 1.00 66.00 72 ARG A C 1
ATOM 552 O O . ARG A 1 72 ? 17.321 -4.604 -16.712 1.00 66.00 72 ARG A O 1
ATOM 559 N N . GLN A 1 73 ? 15.182 -4.730 -16.028 1.00 65.06 73 GLN A N 1
ATOM 560 C CA . GLN A 1 73 ? 14.603 -5.101 -17.329 1.00 65.06 73 GLN A CA 1
ATOM 561 C C . GLN A 1 73 ? 14.701 -3.962 -18.359 1.00 65.06 73 GLN A C 1
ATOM 563 O O . GLN A 1 73 ? 15.128 -4.195 -19.491 1.00 65.06 73 GLN A O 1
ATOM 568 N N . GLN A 1 74 ? 14.376 -2.726 -17.964 1.00 65.19 74 GLN A N 1
ATOM 569 C CA . GLN A 1 74 ? 14.501 -1.539 -18.820 1.00 65.19 74 GLN A CA 1
ATOM 570 C C . GLN A 1 74 ? 15.959 -1.297 -19.229 1.00 65.19 74 GLN A C 1
ATOM 572 O O . GLN A 1 74 ? 16.235 -1.137 -20.414 1.00 65.19 74 GLN A O 1
ATOM 577 N N . LYS A 1 75 ? 16.916 -1.412 -18.296 1.00 60.06 75 LYS A N 1
ATOM 578 C CA . LYS A 1 75 ? 18.351 -1.314 -18.614 1.00 60.06 75 LYS A CA 1
ATOM 579 C C . LYS A 1 75 ? 18.784 -2.329 -19.680 1.00 60.06 75 LYS A C 1
ATOM 581 O O . LYS A 1 75 ? 19.539 -1.980 -20.581 1.00 60.06 75 LYS A O 1
ATOM 586 N N . SER A 1 76 ? 18.290 -3.568 -19.618 1.00 57.50 76 SER A N 1
ATOM 587 C CA . SER A 1 76 ? 18.594 -4.597 -20.625 1.00 57.50 76 SER A CA 1
ATOM 588 C C . SER A 1 76 ? 17.955 -4.303 -21.989 1.00 57.50 76 SER A C 1
ATOM 590 O O . SER A 1 76 ? 18.606 -4.505 -23.012 1.00 57.50 76 SER A O 1
ATOM 592 N N . ARG A 1 77 ? 16.718 -3.784 -22.019 1.00 59.41 77 ARG A N 1
ATOM 593 C CA . ARG A 1 77 ? 16.029 -3.348 -23.250 1.00 59.41 77 ARG A CA 1
ATOM 594 C C . ARG A 1 77 ? 16.712 -2.150 -23.909 1.00 59.41 77 ARG A C 1
ATOM 596 O O . ARG A 1 77 ? 16.881 -2.156 -25.125 1.00 59.41 77 ARG A O 1
ATOM 603 N N . ILE A 1 78 ? 17.118 -1.156 -23.121 1.00 59.91 78 ILE A N 1
ATOM 604 C CA . ILE A 1 78 ? 17.861 0.016 -23.598 1.00 59.91 78 ILE A CA 1
ATOM 605 C C . ILE A 1 78 ? 19.216 -0.423 -24.156 1.00 59.91 78 ILE A C 1
ATOM 607 O O . ILE A 1 78 ? 19.526 -0.096 -25.294 1.00 59.91 78 ILE A O 1
ATOM 611 N N . CYS A 1 79 ? 19.967 -1.260 -23.432 1.00 57.44 79 CYS A N 1
ATOM 612 C CA . CYS A 1 79 ? 21.266 -1.761 -23.893 1.00 57.44 79 CYS A CA 1
ATOM 613 C C . CYS A 1 79 ? 21.141 -2.600 -25.182 1.00 57.44 79 CYS A C 1
ATOM 615 O O . CYS A 1 79 ? 21.930 -2.443 -26.105 1.00 57.44 79 CYS A O 1
ATOM 617 N N . LYS A 1 80 ? 20.071 -3.399 -25.312 1.00 55.44 80 LYS A N 1
ATOM 618 C CA . LYS A 1 80 ? 19.706 -4.097 -26.561 1.00 55.44 80 LYS A CA 1
ATOM 619 C C . LYS A 1 80 ? 19.357 -3.158 -27.722 1.00 55.44 80 LYS A C 1
ATOM 621 O O . LYS A 1 80 ? 19.490 -3.557 -28.872 1.00 55.44 80 LYS A O 1
ATOM 626 N N . THR A 1 81 ? 18.851 -1.963 -27.429 1.00 58.91 81 THR A N 1
ATOM 627 C CA . THR A 1 81 ? 18.444 -0.972 -28.437 1.00 58.91 81 THR A CA 1
ATOM 628 C C . THR A 1 81 ? 19.628 -0.101 -28.859 1.00 58.91 81 THR A C 1
ATOM 630 O O . THR A 1 81 ? 19.724 0.239 -30.031 1.00 58.91 81 THR A O 1
ATOM 633 N N . GLU A 1 82 ? 20.552 0.204 -27.940 1.00 58.09 82 GLU A N 1
ATOM 634 C CA . GLU A 1 82 ? 21.839 0.838 -28.260 1.00 58.09 82 GLU A CA 1
ATOM 635 C C . GLU A 1 82 ? 22.782 -0.092 -29.030 1.00 58.09 82 GLU A C 1
ATOM 637 O O . GLU A 1 82 ? 23.495 0.377 -29.901 1.00 58.09 82 GLU A O 1
ATOM 642 N N . GLU A 1 83 ? 22.763 -1.405 -28.778 1.00 56.12 83 GLU A N 1
ATOM 643 C CA . GLU A 1 83 ? 23.568 -2.368 -29.550 1.00 56.12 83 GLU A CA 1
ATOM 644 C C . GLU A 1 83 ? 23.060 -2.553 -30.996 1.00 56.12 83 GLU A C 1
ATOM 646 O O . GLU A 1 83 ? 23.823 -2.927 -31.882 1.00 56.12 83 GLU A O 1
ATOM 651 N N . ASN A 1 84 ? 21.772 -2.300 -31.257 1.00 51.81 84 ASN A N 1
ATOM 652 C CA . ASN A 1 84 ? 21.153 -2.440 -32.584 1.00 51.81 84 ASN A CA 1
ATOM 653 C C . ASN A 1 84 ? 21.090 -1.110 -33.366 1.00 51.81 84 ASN A C 1
ATOM 655 O O . ASN A 1 84 ? 20.284 -0.976 -34.287 1.00 51.81 84 ASN A O 1
ATOM 659 N N . LYS A 1 85 ? 21.887 -0.110 -32.984 1.00 48.56 85 LYS A N 1
ATOM 660 C CA . LYS A 1 85 ? 21.975 1.192 -33.653 1.00 48.56 85 LYS A CA 1
ATOM 661 C C . LYS A 1 85 ? 23.420 1.500 -34.019 1.00 48.56 85 LYS A C 1
ATOM 663 O O . LYS A 1 85 ? 23.610 2.074 -35.113 1.00 48.56 85 LYS A O 1
#

Foldseek 3Di:
DPDPPDPVNVLVVLVVVLVVQLCVQLVVQLVVQVVCCVPPPVDDCVSNVVSNVVSNVVSVVVSVVSSVVVVVVVVVVVVVVVVVD

InterPro domains:
  IPR007512 MICOS complex subunit Mic10 [PF04418] (8-66)
  IPR007512 MICOS complex subunit Mic10 [PTHR21304] (7-76)

pLDDT: mean 71.8, std 11.02, range [36.78, 87.44]

Organism: Acromyrmex echinatior (NCBI:txid103372)

Secondary structure (DSSP, 8-state):
------HHHHHHHHHHHHHHHHHHHHHHHHHHHHHHHHHHSTT--HHHHHHHHHHHHHHHHHHHHHHHHHHHHHHHHHHHHHTT-